Protein AF-A0A6C0IJY6-F1 (afdb_monomer_lite)

pLDDT: mean 87.85, std 11.7, range [54.34, 98.0]

Radius of gyration: 17.06 Å; chains: 1; bounding box: 45×25×41 Å

Sequence (77 aa):
NVDETNVDETNVVLLRETFTDKATKHVRQNEFTYKMEEIKEILAMAKKAGFIFHAKASMKKYNGDPHQYLYILEKPM

Structure (mmCIF, N/CA/C/O backbone):
data_AF-A0A6C0IJY6-F1
#
_entry.id   AF-A0A6C0IJY6-F1
#
loop_
_atom_site.group_PDB
_atom_site.id
_atom_site.type_symbol
_atom_site.label_atom_id
_atom_site.label_alt_id
_atom_site.label_comp_id
_atom_site.label_asym_id
_atom_site.label_entity_id
_atom_site.label_seq_id
_atom_site.pdbx_PDB_ins_code
_atom_site.Cartn_x
_atom_site.Cartn_y
_atom_site.Cartn_z
_atom_site.occupancy
_atom_site.B_iso_or_equiv
_atom_site.auth_seq_id
_atom_site.auth_comp_id
_atom_site.auth_asym_id
_atom_site.auth_atom_id
_atom_site.pdbx_PDB_model_num
ATOM 1 N N . ASN A 1 1 ? 13.457 -6.939 -14.093 1.00 56.06 1 ASN A N 1
ATOM 2 C CA . ASN A 1 1 ? 13.474 -7.569 -12.756 1.00 56.06 1 ASN A CA 1
ATOM 3 C C . ASN A 1 1 ? 13.334 -6.468 -11.735 1.00 56.06 1 ASN A C 1
ATOM 5 O O . ASN A 1 1 ? 13.906 -5.401 -11.954 1.00 56.06 1 ASN A O 1
ATOM 9 N N . VAL A 1 2 ? 12.500 -6.706 -10.730 1.00 60.88 2 VAL A N 1
ATOM 10 C CA . VAL A 1 2 ? 12.193 -5.762 -9.659 1.00 60.88 2 VAL A CA 1
ATOM 11 C C . VAL A 1 2 ? 12.678 -6.419 -8.380 1.00 60.88 2 VAL A C 1
ATOM 13 O O . VAL A 1 2 ? 12.237 -7.527 -8.085 1.00 60.88 2 VAL A O 1
ATOM 16 N N . 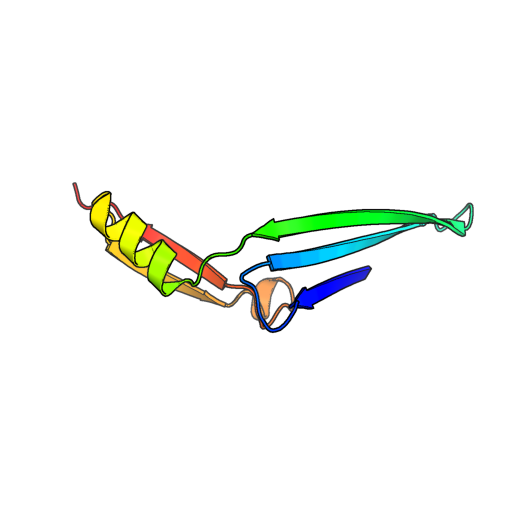ASP A 1 3 ? 13.601 -5.761 -7.691 1.00 63.69 3 ASP A N 1
ATOM 17 C CA . ASP A 1 3 ? 14.132 -6.224 -6.414 1.00 63.69 3 ASP A CA 1
ATOM 18 C C . ASP A 1 3 ? 13.678 -5.245 -5.324 1.00 63.69 3 ASP A C 1
ATOM 20 O O . ASP A 1 3 ? 13.797 -4.025 -5.482 1.00 63.69 3 ASP A O 1
ATOM 24 N N . GLU A 1 4 ? 13.128 -5.788 -4.240 1.00 60.06 4 GLU A N 1
ATOM 25 C CA . GLU A 1 4 ? 12.673 -5.045 -3.065 1.00 60.06 4 GLU A CA 1
ATOM 26 C C . GLU A 1 4 ? 13.505 -5.484 -1.856 1.00 60.06 4 GLU A C 1
ATOM 28 O O . GLU A 1 4 ? 13.614 -6.677 -1.564 1.00 60.06 4 GLU A O 1
ATOM 33 N N . THR A 1 5 ? 14.114 -4.524 -1.162 1.00 59.12 5 THR A N 1
ATOM 34 C CA . THR A 1 5 ? 14.891 -4.778 0.059 1.00 59.12 5 THR A CA 1
ATOM 35 C C . THR A 1 5 ? 14.324 -3.958 1.209 1.00 59.12 5 THR A C 1
ATOM 37 O O . THR A 1 5 ? 14.275 -2.727 1.124 1.00 59.12 5 THR A O 1
ATOM 40 N N . ASN A 1 6 ? 13.929 -4.641 2.285 1.00 57.66 6 ASN A N 1
ATOM 41 C CA . ASN A 1 6 ? 13.583 -4.008 3.553 1.00 57.66 6 ASN A CA 1
ATOM 42 C C . ASN A 1 6 ? 14.881 -3.605 4.269 1.00 57.66 6 ASN A C 1
ATOM 44 O O . ASN A 1 6 ? 15.798 -4.418 4.393 1.00 57.66 6 ASN A O 1
ATOM 48 N N . VAL A 1 7 ? 14.991 -2.344 4.684 1.00 60.06 7 VAL A N 1
ATOM 49 C CA . VAL A 1 7 ? 16.134 -1.874 5.471 1.00 60.06 7 VAL A CA 1
ATOM 50 C C . VAL A 1 7 ? 15.750 -2.075 6.936 1.00 60.06 7 VAL A C 1
ATOM 52 O O . VAL A 1 7 ? 15.102 -1.202 7.512 1.00 60.06 7 VAL A O 1
ATOM 55 N N . ASP A 1 8 ? 16.121 -3.246 7.472 1.00 54.34 8 ASP A N 1
ATOM 56 C CA . ASP A 1 8 ? 15.633 -3.979 8.668 1.00 54.34 8 ASP A CA 1
ATOM 57 C C . ASP A 1 8 ? 15.416 -3.224 10.010 1.00 54.34 8 ASP A C 1
ATOM 59 O O . ASP A 1 8 ? 15.100 -3.843 11.022 1.00 54.34 8 ASP A O 1
ATOM 63 N N . GLU A 1 9 ? 15.494 -1.896 10.062 1.00 59.34 9 GLU A N 1
ATOM 64 C CA . GLU A 1 9 ? 15.192 -1.086 11.255 1.00 59.34 9 GLU A CA 1
ATOM 65 C C . GLU A 1 9 ? 14.304 0.139 10.962 1.00 59.34 9 GLU A C 1
ATOM 67 O O . GLU A 1 9 ? 14.094 0.992 11.827 1.00 59.34 9 GLU A O 1
ATOM 72 N N . THR A 1 10 ? 13.762 0.258 9.745 1.00 65.38 10 THR A N 1
ATOM 73 C CA . THR A 1 10 ? 12.973 1.424 9.326 1.00 65.38 10 THR A CA 1
ATOM 74 C C . THR A 1 10 ? 11.759 1.029 8.487 1.00 65.38 10 THR A C 1
ATOM 76 O O . THR A 1 10 ? 11.806 0.074 7.724 1.00 65.38 10 THR A O 1
ATOM 79 N N . ASN A 1 11 ? 10.683 1.822 8.554 1.00 77.94 11 ASN A N 1
ATOM 80 C CA . ASN A 1 11 ? 9.518 1.741 7.656 1.00 77.94 11 ASN A CA 1
ATOM 81 C C . ASN A 1 11 ? 9.871 2.228 6.232 1.00 77.94 11 ASN A C 1
ATOM 83 O O . ASN A 1 11 ? 9.097 2.960 5.616 1.00 77.94 11 ASN A O 1
ATOM 87 N N . VAL A 1 12 ? 11.080 1.934 5.745 1.00 84.81 12 VAL A N 1
ATOM 88 C CA . VAL A 1 12 ? 11.627 2.412 4.476 1.00 84.81 12 VAL A CA 1
ATOM 89 C C . VAL A 1 12 ? 11.953 1.218 3.593 1.00 84.81 12 VAL A C 1
ATOM 91 O O . VAL A 1 12 ? 12.717 0.330 3.960 1.00 84.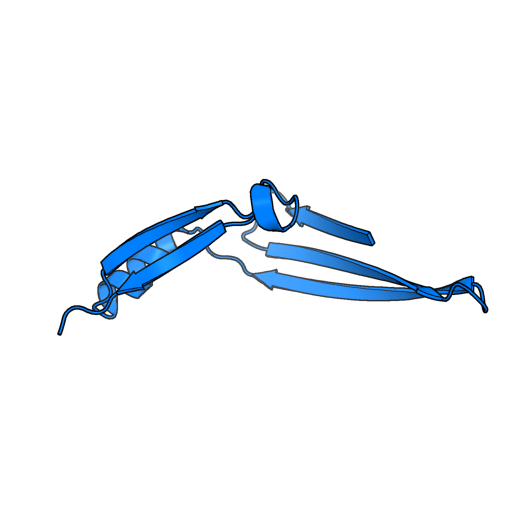81 12 VAL A O 1
ATOM 94 N N . VAL A 1 13 ? 11.382 1.236 2.398 1.00 84.38 13 VAL A N 1
ATOM 95 C CA . VAL A 1 13 ? 11.546 0.212 1.374 1.00 84.38 13 VAL A CA 1
ATOM 96 C C . VAL A 1 13 ? 12.270 0.827 0.188 1.00 84.38 13 VAL A C 1
ATOM 98 O O . VAL A 1 13 ? 11.858 1.874 -0.318 1.00 84.38 13 VAL A O 1
ATOM 101 N N . LEU A 1 14 ? 13.332 0.168 -0.274 1.00 86.19 14 LEU A N 1
ATOM 102 C CA . LEU A 1 14 ? 13.972 0.494 -1.545 1.00 86.19 14 LEU A CA 1
ATOM 103 C C . LEU A 1 14 ? 13.445 -0.455 -2.624 1.00 86.19 14 LEU A C 1
ATOM 105 O O . LEU A 1 14 ? 13.617 -1.670 -2.524 1.00 86.19 14 LEU A O 1
ATOM 109 N N . LEU A 1 15 ? 12.832 0.112 -3.660 1.00 87.31 15 LEU A N 1
ATOM 110 C CA . LEU A 1 15 ? 12.408 -0.602 -4.857 1.00 87.31 15 LEU A CA 1
ATOM 111 C C . LEU A 1 15 ? 13.363 -0.269 -6.001 1.00 87.31 15 LEU A C 1
ATOM 113 O O . LEU A 1 15 ? 13.463 0.892 -6.403 1.00 87.31 15 LEU A O 1
ATOM 117 N N . ARG A 1 16 ? 14.031 -1.278 -6.559 1.00 89.44 16 ARG A N 1
ATOM 118 C CA . ARG A 1 16 ? 14.913 -1.110 -7.719 1.00 89.44 16 ARG A CA 1
ATOM 119 C C . ARG A 1 16 ? 14.350 -1.838 -8.926 1.00 89.44 16 ARG A C 1
ATOM 121 O O . ARG A 1 16 ? 14.261 -3.063 -8.962 1.00 89.44 16 ARG A O 1
ATOM 128 N N . GLU A 1 17 ? 14.032 -1.077 -9.962 1.00 89.69 17 GLU A N 1
ATOM 129 C CA . GLU A 1 17 ? 13.615 -1.598 -11.256 1.00 89.69 17 GLU A CA 1
ATOM 130 C C . GLU A 1 17 ? 14.793 -1.584 -12.229 1.00 89.69 17 GLU A C 1
ATOM 132 O O . GLU A 1 17 ? 15.426 -0.553 -12.456 1.00 89.69 17 GLU A O 1
ATOM 137 N N . THR A 1 18 ? 15.080 -2.727 -12.851 1.00 91.25 18 THR A N 1
ATOM 138 C CA . THR A 1 18 ? 16.085 -2.818 -13.919 1.00 91.25 18 THR A CA 1
ATOM 139 C C . THR A 1 18 ? 15.422 -3.080 -15.269 1.00 91.25 18 THR A C 1
ATOM 141 O O . THR A 1 18 ? 14.722 -4.084 -15.449 1.00 91.25 18 THR A O 1
ATOM 144 N N . PHE A 1 19 ? 15.716 -2.210 -16.235 1.00 90.81 19 PHE A N 1
ATOM 145 C CA . PHE A 1 19 ? 15.278 -2.287 -17.623 1.00 90.81 19 PHE A CA 1
ATOM 146 C C . PHE A 1 19 ? 16.467 -2.616 -18.522 1.00 90.81 19 PHE A C 1
ATOM 148 O O . PHE A 1 19 ? 17.407 -1.832 -18.635 1.00 90.81 19 PHE A O 1
ATOM 155 N N . THR A 1 20 ? 16.415 -3.759 -19.200 1.00 92.00 20 THR A N 1
ATOM 156 C CA . THR A 1 20 ? 17.428 -4.150 -20.186 1.00 92.00 20 THR A CA 1
ATOM 157 C C . THR A 1 20 ? 16.836 -4.061 -21.583 1.00 92.00 20 THR A C 1
ATOM 159 O O . THR A 1 20 ? 15.893 -4.783 -21.915 1.00 92.00 20 THR A O 1
ATOM 162 N N . ASP A 1 21 ? 17.402 -3.197 -22.419 1.00 91.31 21 ASP A N 1
ATOM 163 C CA . ASP A 1 21 ? 17.075 -3.152 -23.838 1.00 91.31 21 ASP A CA 1
ATOM 164 C C . ASP A 1 21 ? 17.625 -4.408 -24.531 1.00 91.31 21 ASP A C 1
ATOM 166 O O . ASP A 1 21 ? 18.818 -4.710 -24.472 1.00 91.31 21 ASP A O 1
ATOM 170 N N . LYS A 1 22 ? 16.756 -5.181 -25.187 1.00 88.12 22 LYS A N 1
ATOM 171 C CA . LYS A 1 22 ? 17.160 -6.463 -25.784 1.00 88.12 22 LYS A CA 1
ATOM 172 C C . LYS A 1 22 ? 18.044 -6.304 -27.022 1.00 88.12 22 LYS A C 1
ATOM 174 O O . LYS A 1 22 ? 18.838 -7.216 -27.276 1.00 88.12 22 LYS A O 1
ATOM 179 N N . ALA A 1 23 ? 17.901 -5.204 -27.761 1.00 92.69 23 ALA A N 1
ATOM 180 C CA . ALA A 1 23 ? 18.584 -4.950 -29.026 1.00 92.69 23 ALA A CA 1
ATOM 181 C C . ALA A 1 23 ? 19.954 -4.295 -28.808 1.00 92.69 23 ALA A C 1
ATOM 183 O O . ALA A 1 23 ? 20.952 -4.765 -29.341 1.00 92.69 23 ALA A O 1
ATOM 184 N N . THR A 1 24 ? 20.010 -3.255 -27.977 1.00 93.44 24 THR A N 1
ATOM 185 C CA . THR A 1 24 ? 21.233 -2.485 -27.695 1.00 93.44 24 THR A CA 1
ATOM 186 C C . THR A 1 24 ? 22.004 -2.999 -26.484 1.00 93.44 24 THR A C 1
ATOM 188 O O . THR A 1 24 ? 23.137 -2.589 -26.264 1.00 93.44 24 THR A O 1
ATOM 191 N N . LYS A 1 25 ? 21.400 -3.894 -25.687 1.00 93.38 25 LYS A N 1
ATOM 192 C CA . LYS A 1 25 ? 21.932 -4.391 -24.405 1.00 93.38 25 LYS A CA 1
ATOM 193 C C . LYS A 1 25 ? 22.154 -3.306 -23.349 1.00 93.38 25 LYS A C 1
ATOM 195 O O . LYS A 1 25 ? 22.700 -3.606 -22.290 1.00 93.38 25 LYS A O 1
ATOM 200 N N . HIS A 1 26 ? 21.691 -2.077 -23.580 1.00 94.69 26 HIS A N 1
ATOM 201 C CA . HIS A 1 26 ? 21.751 -1.027 -22.574 1.00 94.69 26 HIS A CA 1
ATOM 202 C C . HIS A 1 26 ? 20.887 -1.378 -21.362 1.00 94.69 26 HIS A C 1
ATOM 204 O O . HIS A 1 26 ? 19.729 -1.786 -21.495 1.00 94.69 26 HIS A O 1
ATOM 210 N N . VAL A 1 27 ? 21.458 -1.184 -20.174 1.00 92.88 27 VAL A N 1
ATOM 211 C CA . VAL A 1 27 ? 20.786 -1.392 -18.892 1.00 92.88 27 VAL A CA 1
ATOM 212 C C . VAL A 1 27 ? 20.492 -0.032 -18.272 1.00 92.88 27 VAL A C 1
ATOM 214 O O . VAL A 1 27 ? 21.391 0.789 -18.112 1.00 92.88 27 VAL A O 1
ATOM 217 N N . ARG A 1 28 ? 19.229 0.205 -17.926 1.00 92.75 28 ARG A N 1
ATOM 218 C CA . ARG A 1 28 ? 18.777 1.342 -17.121 1.00 92.75 28 ARG A CA 1
ATOM 219 C C . ARG A 1 28 ? 18.258 0.828 -15.790 1.00 92.75 28 ARG A C 1
ATOM 221 O O . ARG A 1 28 ? 17.631 -0.228 -15.741 1.00 92.75 28 ARG A O 1
ATOM 228 N N . GLN A 1 29 ? 18.507 1.582 -14.731 1.00 92.12 29 GLN A N 1
ATOM 229 C CA . GLN A 1 29 ? 18.006 1.289 -13.396 1.00 92.12 29 GLN A CA 1
ATOM 230 C C . GLN A 1 29 ? 17.253 2.493 -12.866 1.00 92.12 29 GLN A C 1
ATOM 232 O O . GLN A 1 29 ? 17.670 3.629 -13.079 1.00 92.12 29 GLN A O 1
ATOM 237 N N . ASN A 1 30 ? 16.125 2.217 -12.232 1.00 91.94 30 ASN A N 1
ATOM 238 C CA . ASN A 1 30 ? 15.274 3.201 -11.599 1.00 91.94 30 ASN A CA 1
ATOM 239 C C . ASN A 1 30 ? 15.080 2.783 -10.142 1.00 91.94 30 ASN A C 1
ATOM 241 O O . ASN A 1 30 ? 14.752 1.628 -9.878 1.00 91.94 30 ASN A O 1
ATOM 245 N N . GLU A 1 31 ? 15.332 3.694 -9.211 1.00 92.44 31 GLU A N 1
ATOM 246 C CA . GLU A 1 31 ? 15.275 3.424 -7.776 1.00 92.44 31 GLU A CA 1
ATOM 247 C C . GLU A 1 31 ? 14.226 4.316 -7.125 1.00 92.44 31 GLU A C 1
ATOM 249 O O . GLU A 1 31 ? 14.184 5.523 -7.369 1.00 92.44 31 GLU A O 1
ATOM 254 N N . PHE A 1 32 ? 13.395 3.720 -6.276 1.00 90.12 32 PHE A N 1
ATOM 255 C CA . PHE A 1 32 ? 12.423 4.425 -5.458 1.00 90.12 32 PHE A CA 1
ATOM 256 C C . PHE A 1 32 ? 12.644 4.106 -3.989 1.00 90.12 32 PHE A C 1
ATOM 258 O O . PHE A 1 32 ? 12.777 2.944 -3.611 1.00 90.12 32 PHE A O 1
ATOM 265 N N . THR A 1 33 ? 12.593 5.141 -3.160 1.00 90.62 33 THR A N 1
ATOM 266 C CA . THR A 1 33 ? 12.583 5.009 -1.705 1.00 90.62 33 THR A CA 1
ATOM 267 C C . THR A 1 33 ? 11.179 5.310 -1.207 1.00 90.62 33 THR A C 1
ATOM 269 O O . THR A 1 33 ? 10.728 6.455 -1.257 1.00 90.62 33 THR A O 1
ATOM 272 N N . TYR A 1 34 ? 10.478 4.287 -0.732 1.00 87.00 34 TYR A N 1
ATOM 273 C CA . TYR A 1 34 ? 9.146 4.411 -0.158 1.00 87.00 34 TYR A CA 1
ATOM 274 C C . TYR A 1 34 ? 9.222 4.414 1.356 1.00 87.00 34 TYR A C 1
ATOM 276 O O . TYR A 1 34 ? 9.936 3.612 1.946 1.00 87.00 34 TYR A O 1
ATOM 284 N N . LYS A 1 35 ? 8.428 5.275 1.987 1.00 88.31 35 LYS A N 1
ATOM 285 C CA . LYS A 1 35 ? 8.077 5.107 3.391 1.00 88.31 35 LYS A CA 1
ATOM 286 C C . LYS A 1 35 ? 6.760 4.336 3.448 1.00 88.31 35 LYS A C 1
ATOM 288 O O . LYS A 1 35 ? 5.789 4.780 2.843 1.00 88.31 35 LYS A O 1
ATOM 293 N N . MET A 1 36 ? 6.750 3.185 4.107 1.00 86.38 36 MET A N 1
ATOM 294 C CA . MET A 1 36 ? 5.587 2.307 4.215 1.00 86.38 36 MET A CA 1
ATOM 295 C C . MET A 1 36 ? 5.242 2.097 5.683 1.00 86.38 36 MET A C 1
ATOM 297 O O . MET A 1 36 ? 5.938 1.381 6.397 1.00 86.38 36 MET A O 1
ATOM 301 N N . GLU A 1 37 ? 4.180 2.748 6.150 1.00 88.69 37 GLU A N 1
ATOM 302 C CA . GLU A 1 37 ? 3.666 2.539 7.499 1.00 88.69 37 GLU A CA 1
ATOM 303 C C . GLU A 1 37 ? 3.167 1.105 7.702 1.00 88.69 37 GLU A C 1
ATOM 305 O O . GLU A 1 37 ? 2.668 0.443 6.787 1.00 88.69 37 GLU A O 1
ATOM 310 N N . GLU A 1 38 ? 3.229 0.650 8.951 1.00 89.19 38 GLU A N 1
ATOM 311 C CA . GLU A 1 38 ? 2.619 -0.608 9.355 1.00 89.19 38 GLU A CA 1
ATOM 312 C C . GLU A 1 38 ? 1.128 -0.605 9.005 1.00 89.19 38 GLU A C 1
ATOM 314 O O . GLU A 1 38 ? 0.397 0.352 9.282 1.00 89.19 38 GLU A O 1
ATOM 319 N N . ILE A 1 39 ? 0.620 -1.714 8.462 1.00 92.00 39 ILE A N 1
ATOM 320 C CA . ILE A 1 39 ? -0.787 -1.793 8.037 1.00 92.00 39 ILE A CA 1
ATOM 321 C C . ILE A 1 39 ? -1.762 -1.453 9.174 1.00 92.00 39 ILE A C 1
ATOM 323 O O . ILE A 1 39 ? -2.838 -0.897 8.954 1.00 92.00 39 ILE A O 1
ATOM 327 N N . LYS A 1 40 ? -1.373 -1.752 10.416 1.00 92.94 40 LYS A N 1
ATOM 328 C CA . LYS A 1 40 ? -2.154 -1.445 11.615 1.00 92.94 40 LYS A CA 1
ATOM 329 C C . LYS A 1 40 ? -2.336 0.066 11.807 1.00 92.94 40 LYS A C 1
ATOM 331 O O . LYS A 1 40 ? -3.413 0.495 12.217 1.00 92.94 40 LYS A O 1
ATOM 336 N N . GLU A 1 41 ? -1.319 0.860 11.477 1.00 94.38 41 GLU A N 1
ATOM 337 C CA . GLU A 1 41 ? -1.359 2.324 11.516 1.00 94.38 41 GLU A CA 1
ATOM 338 C C . GLU A 1 41 ? -2.238 2.875 10.392 1.00 94.38 41 GLU A C 1
ATOM 340 O O . GLU A 1 41 ? -3.114 3.704 10.649 1.00 94.38 41 GLU A O 1
ATOM 345 N N . ILE A 1 42 ? -2.093 2.341 9.174 1.00 94.31 42 ILE A N 1
ATOM 346 C CA . ILE A 1 42 ? -2.921 2.710 8.014 1.00 94.31 42 ILE A CA 1
ATOM 347 C C . ILE A 1 42 ? -4.409 2.469 8.307 1.00 94.31 42 ILE A C 1
ATOM 349 O O . ILE A 1 42 ? -5.242 3.361 8.123 1.00 94.31 42 ILE A O 1
ATOM 353 N N . LEU A 1 43 ? -4.760 1.293 8.837 1.00 96.12 43 LEU A N 1
ATOM 354 C CA . LEU A 1 43 ? -6.141 0.965 9.205 1.00 96.12 43 LEU A CA 1
ATOM 355 C C . LEU A 1 43 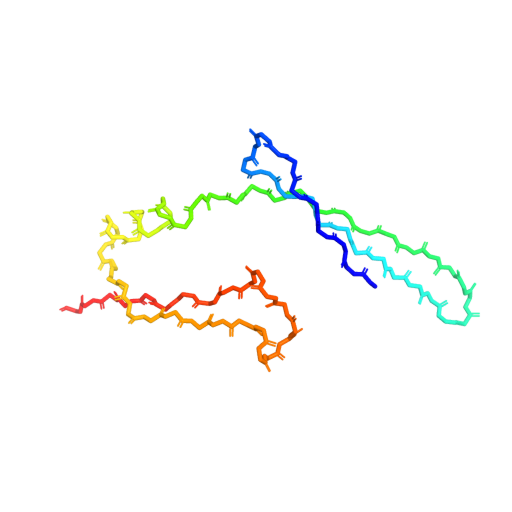? -6.664 1.842 10.353 1.00 96.12 43 LEU A C 1
ATOM 357 O O . LEU A 1 43 ? -7.839 2.216 10.357 1.00 96.12 43 LEU A O 1
ATOM 361 N N . ALA A 1 44 ? -5.814 2.210 11.316 1.00 96.75 44 ALA A N 1
ATOM 362 C CA . ALA A 1 44 ? -6.191 3.127 12.388 1.00 96.75 44 ALA A CA 1
ATOM 363 C C . ALA A 1 44 ? -6.480 4.544 11.861 1.00 96.75 44 ALA A C 1
ATOM 365 O O . ALA A 1 44 ? -7.440 5.175 12.311 1.00 96.75 44 ALA A O 1
ATOM 366 N N . MET A 1 45 ? -5.695 5.034 10.895 1.00 96.69 45 MET A N 1
ATOM 367 C CA . MET A 1 45 ? -5.950 6.308 10.215 1.00 96.69 45 MET A CA 1
ATOM 368 C C . MET A 1 45 ? -7.268 6.272 9.437 1.00 96.69 45 MET A C 1
ATOM 370 O O . MET A 1 45 ? -8.103 7.162 9.604 1.00 96.69 45 MET A O 1
ATOM 374 N N . ALA A 1 46 ? -7.506 5.210 8.665 1.00 96.31 46 ALA A N 1
ATOM 375 C CA . ALA A 1 46 ? -8.750 5.041 7.920 1.00 96.31 46 ALA A CA 1
ATOM 376 C C . ALA A 1 46 ? -9.983 5.004 8.838 1.00 96.31 46 ALA A C 1
ATOM 378 O O . ALA A 1 46 ? -10.979 5.680 8.570 1.00 96.31 46 ALA A O 1
ATOM 379 N N . LYS A 1 47 ? -9.890 4.298 9.973 1.00 96.62 47 LYS A N 1
ATOM 380 C CA . LYS A 1 47 ? -10.951 4.261 10.988 1.00 96.62 47 LYS A CA 1
ATOM 381 C C . LYS A 1 47 ? -11.277 5.646 11.541 1.00 96.62 47 LYS A C 1
ATOM 383 O O . LYS A 1 47 ? -12.449 5.992 11.663 1.00 96.62 47 LYS A O 1
ATOM 388 N N . LYS A 1 48 ? -10.261 6.461 11.846 1.00 97.31 48 LYS A N 1
ATOM 389 C CA . LYS A 1 48 ? -10.457 7.852 12.299 1.00 97.31 48 LYS A CA 1
ATOM 390 C C . LYS A 1 48 ? -11.144 8.720 11.238 1.00 97.31 48 LYS A C 1
ATOM 392 O O . LYS A 1 48 ? -11.886 9.625 11.598 1.00 97.31 48 LYS A O 1
ATOM 397 N N . ALA A 1 49 ? -10.939 8.423 9.955 1.00 96.94 49 ALA A N 1
ATOM 398 C CA . ALA A 1 49 ? -11.597 9.095 8.833 1.00 96.94 49 ALA A CA 1
ATOM 399 C C . ALA A 1 49 ? -13.022 8.571 8.528 1.00 96.94 49 ALA A C 1
ATOM 401 O O . ALA A 1 49 ? -13.672 9.049 7.593 1.00 96.94 49 ALA A O 1
ATOM 402 N N . GLY A 1 50 ? -13.523 7.611 9.315 1.00 97.06 50 GLY A N 1
ATOM 403 C CA . GLY A 1 50 ? -14.869 7.049 9.186 1.00 97.06 50 GLY A CA 1
ATOM 404 C C . GLY A 1 50 ? -14.975 5.849 8.245 1.00 97.06 50 GLY A C 1
ATOM 405 O O . GLY A 1 50 ? -16.085 5.463 7.899 1.00 97.06 50 GLY A O 1
ATOM 406 N N . PHE A 1 51 ? -13.854 5.259 7.826 1.00 98.00 51 PHE A N 1
ATOM 407 C CA . PHE A 1 51 ? -13.861 4.021 7.052 1.00 98.00 51 PHE A CA 1
ATOM 408 C C . PHE A 1 51 ? -13.825 2.793 7.965 1.00 98.00 51 PHE A C 1
ATOM 410 O O . PHE A 1 51 ? -13.195 2.793 9.023 1.00 98.00 51 PHE A O 1
ATOM 417 N N . ILE A 1 52 ? -14.451 1.710 7.525 1.00 96.50 52 ILE A N 1
ATOM 418 C CA . ILE A 1 52 ? -14.378 0.389 8.141 1.00 96.50 52 ILE A CA 1
ATOM 419 C C . ILE A 1 52 ? -13.640 -0.572 7.211 1.00 96.50 52 ILE A C 1
ATOM 421 O O . ILE A 1 52 ? -13.699 -0.459 5.987 1.00 96.50 52 ILE A O 1
ATOM 425 N N . PHE A 1 53 ? -12.916 -1.521 7.801 1.00 96.62 53 PHE A N 1
ATOM 426 C CA . PHE A 1 53 ? -12.290 -2.595 7.040 1.00 96.62 53 PHE A CA 1
ATOM 427 C C . PHE A 1 53 ? -13.365 -3.551 6.518 1.00 96.62 53 PHE A C 1
ATOM 429 O O . PHE A 1 53 ? -14.145 -4.075 7.312 1.00 96.62 53 PHE A O 1
ATOM 436 N N . HIS A 1 54 ? -13.371 -3.785 5.207 1.00 96.44 54 HIS A N 1
ATOM 437 C CA . HIS A 1 54 ? -14.327 -4.674 4.556 1.00 96.44 54 HIS A CA 1
ATOM 438 C C . HIS A 1 54 ? -13.680 -6.004 4.155 1.00 96.44 54 HIS A C 1
ATOM 440 O O . HIS A 1 54 ? -14.163 -7.071 4.527 1.00 96.44 54 HIS A O 1
ATOM 446 N N . ALA A 1 55 ? -12.564 -5.962 3.419 1.00 96.56 55 ALA A N 1
ATOM 447 C CA . ALA A 1 55 ? -11.915 -7.174 2.921 1.00 96.56 55 ALA A CA 1
ATOM 448 C C . ALA A 1 55 ? -10.412 -6.998 2.657 1.00 96.56 55 ALA A C 1
ATOM 450 O O . ALA A 1 55 ? -9.901 -5.888 2.512 1.00 96.56 55 ALA A O 1
ATOM 451 N N . LYS A 1 56 ? -9.705 -8.131 2.560 1.00 95.88 56 LYS A N 1
ATOM 452 C CA . LYS A 1 56 ? -8.286 -8.229 2.191 1.00 95.88 56 LYS A CA 1
ATOM 453 C C . LYS A 1 56 ? -8.103 -9.320 1.137 1.00 95.88 56 LYS A C 1
ATOM 455 O O . LYS A 1 56 ? -8.594 -10.431 1.322 1.00 95.88 56 LYS A O 1
ATOM 460 N N . ALA A 1 57 ? -7.335 -9.037 0.089 1.00 95.44 57 ALA A N 1
ATOM 461 C CA . ALA A 1 57 ? -6.943 -10.010 -0.928 1.00 95.44 57 ALA A CA 1
ATOM 462 C C . ALA A 1 57 ? -5.414 -10.138 -1.009 1.00 95.44 57 ALA A C 1
ATOM 464 O O . ALA A 1 57 ? -4.698 -9.140 -0.979 1.00 95.44 57 ALA A O 1
ATOM 465 N N . SER A 1 58 ? -4.906 -11.371 -1.108 1.00 95.69 58 SER A N 1
ATOM 466 C CA . SER A 1 58 ? -3.490 -11.632 -1.412 1.00 95.69 58 SER A CA 1
ATOM 467 C C . SER A 1 58 ? -3.248 -11.517 -2.914 1.00 95.69 58 SER A C 1
ATOM 469 O O . SER A 1 58 ? -4.013 -12.079 -3.702 1.00 95.69 58 SER A O 1
ATOM 471 N N . MET A 1 59 ? -2.164 -10.842 -3.302 1.00 94.62 59 MET A N 1
ATOM 472 C CA . MET A 1 59 ? -1.808 -10.659 -4.710 1.00 94.62 59 MET A CA 1
ATOM 473 C C . MET A 1 59 ? -1.043 -11.843 -5.308 1.00 94.62 59 MET A C 1
ATOM 475 O O . MET A 1 59 ? -1.007 -11.975 -6.528 1.00 94.62 59 MET A O 1
ATOM 479 N N . LYS A 1 60 ? -0.572 -12.793 -4.483 1.00 94.62 60 LYS A N 1
ATOM 480 C CA . LYS A 1 60 ? 0.190 -13.979 -4.913 1.00 94.62 60 LYS A CA 1
ATOM 481 C C . LYS A 1 60 ? -0.430 -14.716 -6.099 1.00 94.62 60 LYS A C 1
ATOM 483 O O . LYS A 1 60 ? 0.280 -15.153 -6.996 1.00 94.62 60 LYS A O 1
ATOM 488 N N . LYS A 1 61 ? -1.757 -14.871 -6.110 1.00 91.88 61 LYS A N 1
ATOM 489 C CA . LYS A 1 61 ? -2.472 -15.564 -7.197 1.00 91.88 61 LYS A CA 1
ATOM 490 C C . LYS A 1 61 ? -2.568 -14.749 -8.491 1.00 91.88 61 LYS A C 1
ATOM 492 O O . LYS A 1 61 ? -2.801 -15.339 -9.538 1.00 91.88 61 LYS A O 1
ATOM 497 N N . TYR A 1 62 ? -2.429 -13.430 -8.414 1.00 91.00 62 TYR A N 1
ATOM 498 C CA . TYR A 1 62 ? -2.664 -12.506 -9.523 1.00 91.00 62 TYR A CA 1
ATOM 499 C C . TYR A 1 62 ? -1.368 -12.014 -10.166 1.00 91.00 62 TYR A C 1
ATOM 501 O O . TYR A 1 62 ? -1.311 -11.900 -11.385 1.00 91.00 62 TYR A O 1
ATOM 509 N N . ASN A 1 63 ? -0.325 -11.752 -9.375 1.00 89.44 63 ASN A N 1
ATOM 510 C CA . ASN A 1 63 ? 0.960 -11.262 -9.882 1.00 89.44 63 ASN A CA 1
ATOM 511 C C . ASN A 1 63 ? 2.185 -12.020 -9.348 1.00 89.44 63 ASN A C 1
ATOM 513 O O . ASN A 1 63 ? 3.311 -11.646 -9.659 1.00 89.44 63 ASN A O 1
ATOM 517 N N . GLY A 1 64 ? 1.983 -13.087 -8.572 1.00 89.81 64 GLY A N 1
ATOM 518 C CA . GLY A 1 64 ? 3.067 -13.912 -8.038 1.00 89.81 64 GLY A CA 1
ATOM 519 C C . GLY A 1 64 ? 3.717 -13.380 -6.760 1.00 89.81 64 GLY A C 1
ATOM 520 O O . GLY A 1 64 ? 4.488 -14.120 -6.154 1.00 89.81 64 GLY A O 1
ATOM 521 N N . ASP A 1 65 ? 3.381 -12.170 -6.307 1.00 87.44 65 ASP A N 1
ATOM 522 C CA . ASP A 1 65 ? 4.001 -11.551 -5.135 1.00 87.44 65 ASP A CA 1
ATOM 523 C C . ASP A 1 65 ? 3.349 -12.041 -3.818 1.00 87.44 65 ASP A C 1
ATOM 525 O O . ASP A 1 65 ? 2.154 -11.809 -3.586 1.00 87.44 65 ASP A O 1
ATOM 529 N N . PRO A 1 66 ? 4.089 -12.745 -2.937 1.00 88.75 66 PRO A N 1
ATOM 530 C CA . PRO A 1 66 ? 3.559 -13.239 -1.668 1.00 88.75 66 PRO A CA 1
ATOM 531 C C . PRO A 1 66 ? 3.446 -12.169 -0.568 1.00 88.75 66 PRO A C 1
ATOM 533 O O . PRO A 1 66 ? 2.774 -12.423 0.437 1.00 88.75 66 PRO A O 1
ATOM 536 N N . HIS A 1 67 ? 4.074 -11.006 -0.733 1.00 86.81 67 HIS A N 1
ATOM 537 C CA . HIS A 1 67 ? 4.131 -9.936 0.263 1.00 86.81 67 HIS A CA 1
ATOM 538 C C . HIS A 1 67 ? 3.193 -8.767 -0.055 1.00 86.81 67 HIS A C 1
ATOM 540 O O . HIS A 1 67 ? 2.928 -7.942 0.819 1.00 86.81 67 HIS A O 1
ATOM 546 N N . GLN A 1 68 ? 2.588 -8.749 -1.244 1.00 88.12 68 GLN A N 1
ATOM 547 C CA . GLN A 1 68 ? 1.631 -7.720 -1.632 1.00 88.12 68 GLN A CA 1
ATOM 548 C C . GLN A 1 68 ? 0.165 -8.102 -1.337 1.00 88.12 68 GLN A C 1
ATOM 550 O O . GLN A 1 68 ? -0.309 -9.213 -1.613 1.00 88.12 68 GLN A O 1
ATOM 555 N N . TYR A 1 69 ? -0.591 -7.139 -0.799 1.00 93.06 69 TYR A N 1
ATOM 556 C CA . TYR A 1 69 ? -1.996 -7.296 -0.415 1.00 93.06 69 TYR A C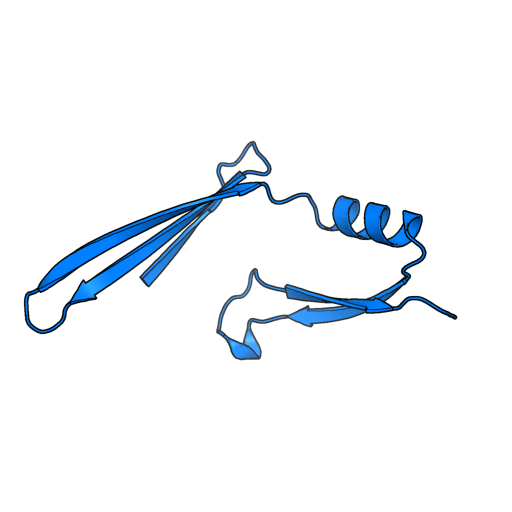A 1
ATOM 557 C C . TYR A 1 69 ? -2.836 -6.084 -0.825 1.00 93.06 69 TYR A C 1
ATOM 559 O O . TYR A 1 69 ? -2.399 -4.946 -0.679 1.00 93.06 69 TYR A O 1
ATOM 567 N N . LEU A 1 70 ? -4.075 -6.329 -1.254 1.00 94.75 70 LEU A N 1
ATOM 568 C CA . LEU A 1 70 ? -5.080 -5.292 -1.487 1.00 94.75 70 LEU A CA 1
ATOM 569 C C . LEU A 1 70 ? -6.049 -5.234 -0.298 1.00 94.75 70 LEU A C 1
ATOM 571 O O . LEU A 1 70 ? -6.617 -6.261 0.080 1.00 94.75 70 LEU A O 1
ATOM 575 N N . TYR A 1 71 ? -6.249 -4.044 0.271 1.00 96.25 71 TYR A N 1
ATOM 576 C CA . TYR A 1 71 ? -7.206 -3.790 1.353 1.00 96.25 71 TYR A CA 1
ATOM 577 C C . TYR A 1 71 ? -8.388 -2.981 0.817 1.00 96.25 71 TYR A C 1
ATOM 579 O O . TYR A 1 71 ? -8.197 -1.940 0.194 1.00 96.25 71 TYR A O 1
ATOM 587 N N . ILE A 1 72 ? -9.603 -3.461 1.071 1.00 96.50 72 ILE A N 1
ATOM 588 C CA . ILE A 1 72 ? -10.855 -2.807 0.690 1.00 96.50 72 ILE A CA 1
ATOM 589 C C . ILE A 1 72 ? -11.458 -2.196 1.951 1.00 96.50 72 ILE A C 1
ATOM 591 O O . I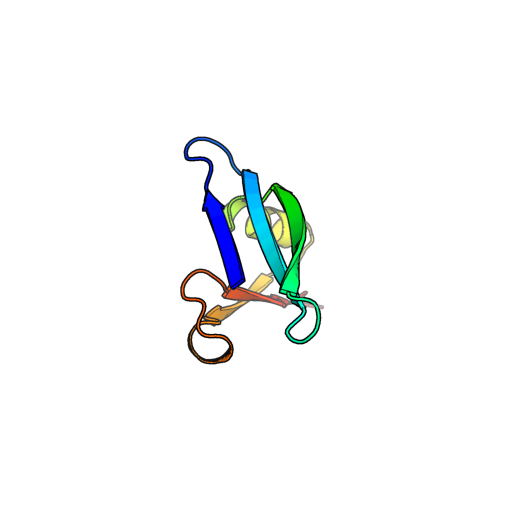LE A 1 72 ? -11.679 -2.891 2.949 1.00 96.50 72 ILE A O 1
ATOM 595 N N . LEU A 1 73 ? -11.694 -0.889 1.896 1.00 97.56 73 LEU A N 1
ATOM 596 C CA . LEU A 1 73 ? -12.258 -0.094 2.977 1.00 97.56 73 LEU A CA 1
ATOM 597 C C . LEU A 1 73 ? -13.563 0.529 2.497 1.00 97.56 73 LEU A C 1
ATOM 599 O O . LEU A 1 73 ? -13.631 1.049 1.385 1.00 97.56 73 LEU A O 1
ATOM 603 N N . GLU A 1 74 ? -14.579 0.508 3.346 1.00 96.94 74 GLU A N 1
ATOM 604 C CA . GLU A 1 74 ? -15.889 1.074 3.043 1.00 96.94 74 GLU A CA 1
ATOM 605 C C . GLU A 1 74 ? -16.192 2.215 3.998 1.00 96.94 74 GLU A C 1
ATOM 607 O O . GLU A 1 74 ? -15.834 2.167 5.172 1.00 96.94 74 GLU A O 1
ATOM 612 N N . LYS A 1 75 ? -16.860 3.253 3.503 1.00 96.06 75 LYS A N 1
ATOM 613 C CA . LYS A 1 75 ? -17.420 4.293 4.357 1.00 96.06 75 LYS A CA 1
ATOM 614 C C . LYS A 1 75 ? -18.920 4.031 4.473 1.00 96.06 75 LYS A C 1
ATOM 616 O O . LYS A 1 75 ? -19.611 4.209 3.469 1.00 96.06 75 LYS A O 1
ATOM 621 N N . PRO A 1 76 ? -19.422 3.575 5.632 1.00 89.06 76 PRO A N 1
ATOM 622 C CA . PRO A 1 76 ? -20.857 3.450 5.821 1.00 89.06 76 PRO A CA 1
ATOM 623 C C . PRO A 1 76 ? -21.481 4.845 5.690 1.00 89.06 76 PRO A C 1
ATOM 625 O O . PRO A 1 76 ? -20.941 5.817 6.227 1.00 89.06 76 PRO A O 1
ATOM 628 N N . MET A 1 77 ? -22.551 4.932 4.895 1.00 77.00 77 MET A N 1
ATOM 629 C CA . MET A 1 77 ? -23.366 6.144 4.762 1.00 77.00 77 MET A CA 1
ATOM 630 C C . MET A 1 77 ? -24.132 6.433 6.048 1.00 77.00 77 MET A C 1
ATOM 632 O O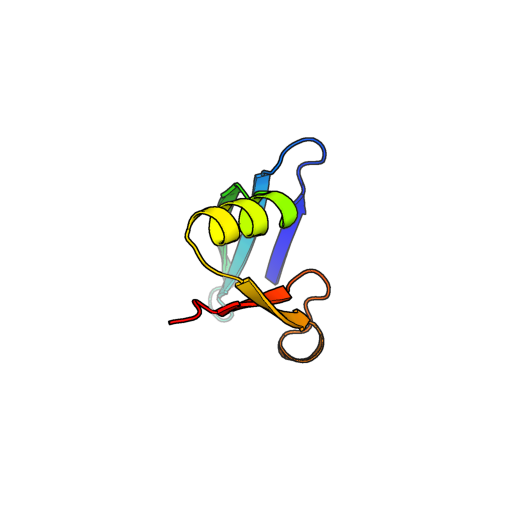 . MET A 1 77 ? -24.534 5.457 6.722 1.00 77.00 77 MET A O 1
#

Foldseek 3Di:
DWDWDDPVPFLKIKIKDWDADPPVRDIDIDIDIDRHDDVVVVQVVCVVVQKDWDDKDACCVPPNDRPDMDTDIDRDD

Secondary structure (DSSP, 8-state):
-EEEEE-TTSSEEEEEEEEE-TTT--EEEEEEEEE---HHHHHHHHHHTT-EEEEEEESHHHHS-SS-EEEEEE---

Organism: NCBI:txid1070528